Protein AF-A0A7C9HXT8-F1 (afdb_monomer_lite)

Organism: NCBI:txid2682097

Foldseek 3Di:
DPLDADDLVNLLVCVVVVDDLVNQCVSNVHDSVVSVVSNVVSVVVVVVPPPPPPPPPDD

Radius of gyration: 14.98 Å; chains: 1; bounding box: 32×19×51 Å

Structure (mmCIF, N/CA/C/O backbone):
data_AF-A0A7C9HXT8-F1
#
_entry.id   AF-A0A7C9HXT8-F1
#
loop_
_atom_site.group_PDB
_atom_site.id
_atom_site.type_symbol
_atom_site.label_atom_id
_atom_site.label_alt_id
_atom_site.label_comp_id
_atom_site.label_asym_id
_atom_site.label_entity_id
_atom_site.label_seq_id
_atom_site.pdbx_PDB_ins_code
_atom_site.Cartn_x
_atom_site.Cartn_y
_atom_site.Cartn_z
_atom_site.occupancy
_atom_site.B_iso_or_equiv
_atom_site.auth_seq_id
_atom_site.auth_comp_id
_atom_site.auth_asym_id
_atom_site.auth_atom_id
_atom_site.pdbx_PDB_model_num
ATOM 1 N N . MET A 1 1 ? -9.203 3.419 -17.904 1.00 44.75 1 MET A N 1
ATOM 2 C CA . MET A 1 1 ? -9.263 3.059 -16.470 1.00 44.75 1 MET A CA 1
ATOM 3 C C . MET A 1 1 ? -8.619 4.179 -15.666 1.00 44.75 1 MET A C 1
ATOM 5 O O . MET A 1 1 ? -7.447 4.456 -15.889 1.00 44.75 1 MET A O 1
ATOM 9 N N . LYS A 1 2 ? -9.376 4.878 -14.810 1.00 47.00 2 LYS A N 1
ATOM 10 C CA . LYS A 1 2 ? -8.795 5.842 -13.861 1.00 47.00 2 LYS A CA 1
ATOM 11 C C . LYS A 1 2 ? -8.033 5.022 -12.815 1.00 47.00 2 LYS A C 1
ATOM 13 O O . LYS A 1 2 ? -8.652 4.250 -12.095 1.00 47.00 2 LYS A O 1
ATOM 18 N N . ARG A 1 3 ? -6.700 5.104 -12.813 1.00 54.62 3 ARG A N 1
ATOM 19 C CA . ARG A 1 3 ? -5.846 4.437 -11.820 1.00 54.62 3 ARG A CA 1
ATOM 20 C C . ARG A 1 3 ? -5.927 5.247 -10.531 1.00 54.62 3 ARG A C 1
ATOM 22 O O . ARG A 1 3 ? -5.213 6.235 -10.377 1.00 54.62 3 ARG A O 1
ATOM 29 N N . GLU A 1 4 ? -6.872 4.901 -9.668 1.00 60.59 4 GLU A N 1
ATOM 30 C CA . GLU A 1 4 ? -6.957 5.500 -8.340 1.00 60.59 4 GLU A CA 1
ATOM 31 C C . GLU A 1 4 ? -5.792 4.992 -7.490 1.00 60.59 4 GLU A C 1
ATOM 33 O O . GLU A 1 4 ? -5.504 3.797 -7.435 1.00 60.59 4 GLU A O 1
ATOM 38 N N . ARG A 1 5 ? -5.069 5.926 -6.873 1.00 73.50 5 ARG A N 1
ATOM 39 C CA . ARG A 1 5 ? -3.938 5.611 -6.004 1.00 73.50 5 ARG A CA 1
ATOM 40 C C . ARG A 1 5 ? -4.453 4.817 -4.806 1.00 73.50 5 ARG A C 1
ATOM 42 O O . ARG A 1 5 ? -5.301 5.315 -4.072 1.00 73.50 5 ARG A O 1
ATOM 49 N N . LEU A 1 6 ? -3.905 3.623 -4.586 1.00 83.38 6 LEU A N 1
ATOM 50 C CA . LEU A 1 6 ? -4.244 2.818 -3.417 1.00 83.38 6 LEU A CA 1
ATOM 51 C C . LEU A 1 6 ? -3.917 3.567 -2.125 1.00 83.38 6 LEU A C 1
ATOM 53 O O . LEU A 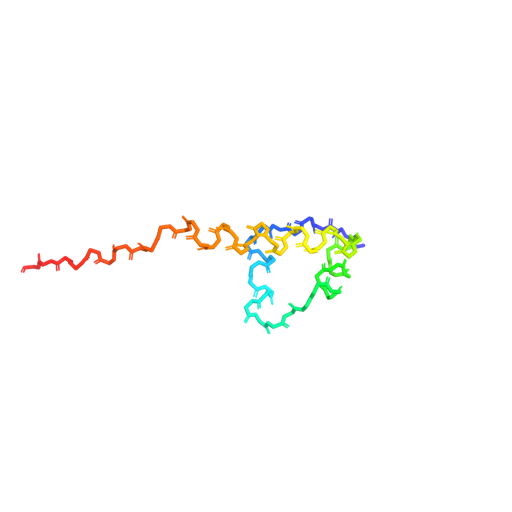1 6 ? -2.811 4.088 -1.953 1.00 83.38 6 LEU A O 1
ATOM 57 N N . THR A 1 7 ? -4.884 3.610 -1.211 1.00 89.38 7 THR A N 1
ATOM 58 C CA . THR A 1 7 ? -4.662 4.127 0.139 1.00 89.38 7 THR A CA 1
ATOM 59 C C . THR A 1 7 ? -3.966 3.074 0.999 1.00 89.38 7 THR A C 1
ATOM 61 O O . THR A 1 7 ? -4.039 1.872 0.738 1.00 89.38 7 THR A O 1
ATOM 64 N N . THR A 1 8 ? -3.311 3.515 2.072 1.00 88.81 8 THR A N 1
ATOM 65 C CA . THR A 1 8 ? -2.657 2.625 3.044 1.00 88.81 8 THR A CA 1
ATOM 66 C C . THR A 1 8 ? -3.628 1.602 3.648 1.00 88.81 8 THR A C 1
ATOM 68 O O . THR A 1 8 ? -3.247 0.461 3.896 1.00 88.81 8 THR A O 1
ATOM 71 N N . GLU A 1 9 ? -4.891 1.986 3.853 1.00 89.44 9 GLU A N 1
ATOM 72 C CA . GLU A 1 9 ? -5.939 1.109 4.391 1.00 89.44 9 GLU A CA 1
ATOM 73 C C . GLU A 1 9 ? -6.355 0.028 3.390 1.00 89.44 9 GLU A C 1
ATOM 75 O O . GLU A 1 9 ? -6.521 -1.125 3.782 1.00 89.44 9 GLU A O 1
ATOM 80 N N . MET A 1 10 ? -6.457 0.365 2.100 1.00 91.81 10 MET A N 1
ATOM 81 C CA . MET A 1 10 ? -6.743 -0.616 1.048 1.00 91.81 10 MET A CA 1
ATOM 82 C C . MET A 1 10 ? -5.604 -1.623 0.901 1.00 91.81 10 MET A C 1
ATOM 84 O O . MET A 1 10 ? -5.848 -2.823 0.840 1.00 91.81 10 MET A O 1
ATOM 88 N N . VAL A 1 11 ? -4.354 -1.151 0.912 1.00 92.69 11 VAL A N 1
ATOM 89 C CA . VAL A 1 11 ? -3.176 -2.032 0.869 1.00 92.69 11 VAL A CA 1
ATOM 90 C C . VAL A 1 11 ? -3.166 -2.971 2.075 1.00 92.69 11 VAL A C 1
ATOM 92 O O . VAL A 1 11 ? -2.932 -4.167 1.916 1.00 92.69 11 VAL A O 1
ATOM 95 N N . TRP A 1 12 ? -3.480 -2.465 3.271 1.00 93.06 12 TRP A N 1
ATOM 96 C CA . TRP A 1 12 ? -3.622 -3.303 4.462 1.00 93.06 12 TRP A CA 1
ATOM 97 C C . TRP A 1 12 ? -4.745 -4.339 4.322 1.00 93.06 12 TRP A C 1
ATOM 99 O O . TRP A 1 12 ? -4.570 -5.490 4.721 1.00 93.06 12 TRP A O 1
ATOM 109 N N . MET A 1 13 ? -5.889 -3.956 3.753 1.00 91.94 13 MET A N 1
ATOM 110 C CA . MET A 1 13 ? -7.002 -4.874 3.506 1.00 91.94 13 MET A CA 1
ATOM 111 C C . MET A 1 13 ? -6.598 -5.997 2.543 1.00 91.94 13 MET A C 1
ATOM 113 O O . MET A 1 13 ? -6.781 -7.162 2.882 1.00 91.94 13 MET A O 1
ATOM 117 N N . PHE A 1 14 ? -5.950 -5.673 1.422 1.00 92.44 14 PHE A N 1
ATOM 118 C CA . PHE A 1 14 ? -5.442 -6.671 0.475 1.00 92.44 14 PHE A CA 1
ATOM 119 C C . PHE A 1 14 ? -4.426 -7.618 1.114 1.00 92.44 14 PHE A C 1
ATOM 121 O O . PHE A 1 14 ? -4.507 -8.830 0.931 1.00 92.44 14 PHE A O 1
ATOM 128 N N . MET A 1 15 ? -3.520 -7.100 1.949 1.00 93.44 15 MET A N 1
ATOM 129 C CA . MET A 1 15 ? -2.598 -7.944 2.717 1.00 93.44 15 MET A CA 1
ATOM 130 C C . MET A 1 15 ? -3.335 -8.930 3.636 1.00 93.44 15 MET A C 1
ATOM 132 O O . MET A 1 15 ? -2.881 -10.060 3.808 1.00 93.44 15 MET A O 1
ATOM 136 N N . ARG A 1 16 ? -4.466 -8.528 4.233 1.00 92.88 16 ARG A N 1
ATOM 137 C CA . ARG A 1 16 ? -5.282 -9.405 5.093 1.00 92.88 16 ARG A CA 1
ATOM 138 C C . ARG A 1 16 ? -6.070 -10.454 4.315 1.00 92.88 16 ARG A C 1
ATOM 140 O O . ARG A 1 16 ? -6.348 -11.508 4.877 1.00 92.88 16 ARG A O 1
ATOM 147 N N . GLU A 1 17 ? -6.423 -10.166 3.068 1.00 93.56 17 GLU A N 1
ATOM 148 C CA . GLU A 1 17 ? -7.059 -11.119 2.150 1.00 93.56 17 GLU A CA 1
ATOM 149 C C . GLU A 1 17 ? -6.052 -12.094 1.519 1.00 93.56 17 GLU A C 1
ATOM 151 O O . GLU A 1 17 ? -6.452 -13.082 0.911 1.00 93.56 17 GLU A O 1
ATOM 156 N N . GLY A 1 18 ? -4.750 -11.867 1.729 1.00 93.75 18 GLY A N 1
ATOM 157 C CA . GLY A 1 18 ? -3.673 -12.739 1.262 1.00 93.75 18 GLY A CA 1
ATOM 158 C C . GLY A 1 18 ? -3.004 -12.275 -0.029 1.00 93.75 18 GLY A C 1
ATOM 159 O O . GLY A 1 18 ? -2.157 -12.999 -0.550 1.00 93.75 18 GLY A O 1
ATOM 160 N N . CYS A 1 19 ? -3.330 -11.078 -0.528 1.00 94.00 19 CYS A N 1
ATOM 161 C CA . CYS A 1 19 ? -2.686 -10.531 -1.715 1.00 94.00 19 CYS A CA 1
ATOM 162 C C . CYS A 1 19 ? -1.197 -10.263 -1.472 1.00 94.00 19 CYS A C 1
ATOM 164 O O . CYS A 1 19 ? -0.789 -9.683 -0.455 1.00 94.00 19 CYS A O 1
ATOM 166 N N . ASN A 1 20 ? -0.384 -10.633 -2.453 1.00 95.06 20 ASN A N 1
ATOM 167 C CA . ASN A 1 20 ? 1.049 -10.395 -2.458 1.00 95.06 20 ASN A CA 1
ATOM 168 C C . ASN A 1 20 ? 1.411 -9.068 -3.159 1.00 95.06 20 ASN A C 1
ATOM 170 O O . ASN A 1 20 ? 0.579 -8.379 -3.749 1.00 95.06 20 ASN A O 1
ATOM 174 N N . ALA A 1 21 ? 2.690 -8.693 -3.094 1.00 94.06 21 ALA A N 1
ATOM 175 C CA . ALA A 1 21 ? 3.172 -7.423 -3.633 1.00 94.06 21 ALA A CA 1
ATOM 176 C C . ALA A 1 21 ? 2.997 -7.281 -5.158 1.00 94.06 21 ALA A C 1
ATOM 178 O O . ALA A 1 21 ? 2.836 -6.155 -5.627 1.00 94.06 21 ALA A O 1
ATOM 179 N N . ASN A 1 22 ? 3.015 -8.382 -5.922 1.00 96.12 22 ASN A N 1
ATOM 180 C CA . ASN A 1 22 ? 2.799 -8.334 -7.372 1.00 96.12 22 ASN A CA 1
ATOM 181 C C . ASN A 1 22 ? 1.351 -7.952 -7.685 1.00 96.12 22 ASN A C 1
ATOM 183 O O . ASN A 1 22 ? 1.123 -7.035 -8.464 1.00 96.12 22 ASN A O 1
ATOM 187 N N . GLU A 1 23 ? 0.385 -8.571 -7.008 1.00 94.62 23 GLU A N 1
ATOM 188 C CA . GLU A 1 23 ? -1.043 -8.290 -7.209 1.00 94.62 23 GLU A CA 1
ATOM 189 C C . GLU A 1 23 ? -1.385 -6.837 -6.839 1.00 94.62 23 GLU A C 1
ATOM 191 O O . GLU A 1 23 ? -2.118 -6.148 -7.550 1.00 94.62 23 GLU A O 1
ATOM 196 N N . ILE A 1 24 ? -0.785 -6.326 -5.759 1.00 92.38 24 ILE A N 1
ATOM 197 C CA . ILE A 1 24 ? -0.941 -4.927 -5.331 1.00 92.38 24 ILE A CA 1
ATOM 198 C C . ILE A 1 24 ? -0.289 -3.965 -6.338 1.00 92.38 24 ILE A C 1
ATOM 200 O O . ILE A 1 24 ? -0.826 -2.884 -6.595 1.00 92.38 24 ILE A O 1
ATOM 204 N N . ALA A 1 25 ? 0.853 -4.341 -6.921 1.00 93.75 25 ALA A N 1
ATOM 205 C CA . ALA A 1 25 ? 1.527 -3.561 -7.955 1.00 93.75 25 ALA A CA 1
ATOM 206 C C . ALA A 1 25 ? 0.698 -3.485 -9.245 1.00 93.75 25 ALA A C 1
ATOM 208 O O . ALA A 1 25 ? 0.534 -2.395 -9.797 1.00 93.75 25 ALA A O 1
ATOM 209 N N . GLU A 1 26 ? 0.128 -4.609 -9.685 1.00 93.06 26 GLU A N 1
ATOM 210 C CA . GLU A 1 26 ? -0.748 -4.678 -10.857 1.00 93.06 26 GLU A CA 1
ATOM 211 C C . GLU A 1 26 ? -2.026 -3.863 -10.652 1.00 93.06 26 GLU A C 1
ATOM 213 O O . GLU A 1 26 ? -2.357 -3.018 -11.489 1.00 93.06 26 GLU A O 1
ATOM 218 N N . TYR A 1 27 ? -2.699 -4.039 -9.511 1.00 90.69 27 TYR A N 1
ATOM 219 C CA . TYR A 1 27 ? -3.921 -3.300 -9.195 1.00 90.69 27 TYR A CA 1
ATOM 220 C C . TYR A 1 27 ? -3.660 -1.793 -9.061 1.00 90.69 27 TYR A C 1
ATOM 222 O O . TYR A 1 27 ? -4.398 -0.966 -9.599 1.00 90.69 27 TYR A O 1
ATOM 230 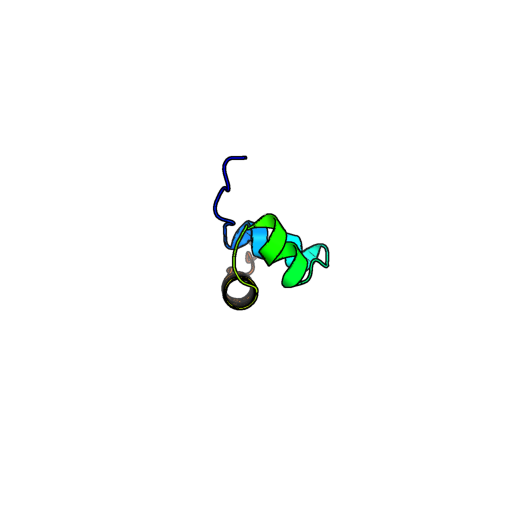N N . GLY A 1 28 ? -2.586 -1.422 -8.359 1.00 87.75 28 GLY A N 1
ATOM 231 C CA . GLY A 1 28 ? -2.186 -0.028 -8.176 1.00 87.75 28 GLY A CA 1
ATOM 232 C C . GLY A 1 28 ? -1.569 0.613 -9.421 1.00 87.75 28 GLY A C 1
ATOM 233 O O . GLY A 1 28 ? -1.403 1.833 -9.455 1.00 87.75 28 GLY A O 1
ATOM 234 N N . GLY A 1 29 ? -1.211 -0.179 -10.437 1.00 90.94 29 GLY A N 1
ATOM 235 C CA . GLY A 1 29 ? -0.483 0.288 -11.614 1.00 90.94 29 GLY A CA 1
ATOM 236 C C . GLY A 1 29 ? 0.872 0.912 -11.268 1.00 90.94 29 GLY A C 1
ATOM 237 O O . GLY A 1 29 ? 1.240 1.928 -11.863 1.00 90.94 29 GLY A O 1
ATOM 238 N N . VAL A 1 30 ? 1.583 0.345 -10.289 1.00 91.00 30 VAL A N 1
ATOM 239 C CA . VAL A 1 30 ? 2.880 0.833 -9.790 1.00 91.00 30 VAL A CA 1
ATOM 240 C C . VAL A 1 30 ? 3.968 -0.229 -9.915 1.00 91.00 30 VAL A C 1
ATOM 242 O O . VAL A 1 30 ? 3.692 -1.403 -10.127 1.00 91.00 30 VAL A O 1
ATOM 245 N N . ALA A 1 31 ? 5.231 0.175 -9.769 1.00 94.38 31 ALA A N 1
ATOM 246 C CA . ALA A 1 31 ? 6.338 -0.772 -9.726 1.00 94.38 31 ALA A CA 1
ATOM 247 C C . ALA A 1 31 ? 6.275 -1.652 -8.465 1.00 94.38 31 ALA A C 1
ATOM 249 O O . ALA A 1 31 ? 5.854 -1.198 -7.397 1.00 94.38 31 ALA A O 1
ATOM 250 N N . LEU A 1 32 ? 6.795 -2.879 -8.561 1.00 94.31 32 LEU A N 1
ATOM 251 C CA . LEU A 1 32 ? 6.847 -3.829 -7.444 1.00 94.31 32 LEU A CA 1
ATOM 252 C C . LEU A 1 32 ? 7.516 -3.232 -6.194 1.00 94.31 32 LEU A C 1
ATOM 254 O O . LEU A 1 32 ? 7.009 -3.374 -5.085 1.00 94.31 32 LEU A O 1
ATOM 258 N N . ALA A 1 33 ? 8.614 -2.489 -6.367 1.00 94.62 33 ALA A N 1
ATOM 259 C CA . ALA A 1 33 ? 9.297 -1.815 -5.262 1.00 94.62 33 ALA A CA 1
ATOM 260 C C . ALA A 1 33 ? 8.390 -0.805 -4.531 1.00 94.62 33 ALA A C 1
ATOM 262 O O . ALA A 1 33 ? 8.434 -0.696 -3.305 1.00 94.62 33 ALA A O 1
ATOM 263 N N . THR A 1 34 ? 7.528 -0.097 -5.266 1.00 93.81 34 THR A N 1
ATOM 264 C CA . THR A 1 34 ? 6.544 0.832 -4.694 1.00 93.81 34 THR A CA 1
ATOM 265 C C . THR A 1 34 ? 5.468 0.082 -3.915 1.00 93.81 34 THR A C 1
ATOM 267 O O . THR A 1 34 ? 5.140 0.490 -2.802 1.00 93.81 34 THR A O 1
ATOM 270 N N . ALA A 1 35 ? 4.970 -1.038 -4.445 1.00 94.12 35 ALA A N 1
ATOM 271 C CA . ALA A 1 35 ? 4.002 -1.880 -3.745 1.00 94.12 35 ALA A CA 1
ATOM 272 C C . ALA A 1 35 ? 4.578 -2.448 -2.436 1.00 94.12 35 ALA A C 1
ATOM 274 O O . ALA A 1 35 ? 3.928 -2.364 -1.395 1.00 94.12 35 ALA A O 1
ATOM 275 N N . ILE A 1 36 ? 5.830 -2.923 -2.444 1.00 95.31 36 ILE A N 1
ATOM 276 C CA . ILE A 1 36 ? 6.535 -3.379 -1.231 1.00 95.31 36 ILE A CA 1
ATOM 277 C C . ILE A 1 36 ? 6.634 -2.246 -0.198 1.00 95.31 36 ILE A C 1
ATOM 279 O O . ILE A 1 36 ? 6.361 -2.453 0.988 1.00 95.31 36 ILE A O 1
ATOM 283 N N . ALA A 1 37 ? 6.979 -1.030 -0.635 1.00 94.62 37 ALA A N 1
ATOM 284 C CA . ALA A 1 37 ? 7.040 0.130 0.252 1.00 94.62 37 ALA A CA 1
ATOM 285 C C . ALA A 1 37 ? 5.667 0.457 0.870 1.00 94.62 37 ALA A C 1
ATOM 287 O O . ALA A 1 37 ? 5.585 0.731 2.073 1.00 94.62 37 ALA A O 1
ATOM 288 N N . TRP A 1 38 ? 4.591 0.377 0.080 1.00 93.44 38 TRP A N 1
ATOM 289 C CA . TRP A 1 38 ? 3.219 0.570 0.556 1.00 93.44 38 TRP A CA 1
ATOM 290 C C . TRP A 1 38 ? 2.803 -0.496 1.566 1.00 93.44 38 TRP A C 1
ATOM 292 O O . TRP A 1 38 ? 2.267 -0.142 2.614 1.00 93.44 38 TRP A O 1
ATOM 302 N N . MET A 1 39 ? 3.104 -1.772 1.311 1.00 94.06 39 MET A N 1
ATOM 303 C CA . MET A 1 39 ? 2.837 -2.861 2.259 1.00 94.06 39 MET A CA 1
ATOM 304 C C . MET A 1 39 ? 3.574 -2.643 3.586 1.00 94.06 39 MET A C 1
ATOM 306 O O . MET A 1 39 ? 2.991 -2.785 4.661 1.00 94.06 39 MET A O 1
ATOM 310 N N . GLY A 1 40 ? 4.842 -2.220 3.532 1.00 94.25 40 GLY A N 1
ATOM 311 C CA . GLY A 1 40 ? 5.612 -1.891 4.731 1.00 94.25 40 GLY A CA 1
ATOM 312 C C . GLY A 1 40 ? 5.015 -0.718 5.516 1.00 94.25 40 GLY A C 1
ATOM 313 O O . GLY A 1 40 ? 4.975 -0.749 6.747 1.00 94.25 40 GLY A O 1
ATOM 314 N N . GLN A 1 41 ? 4.529 0.315 4.824 1.00 92.06 41 GLN A N 1
ATOM 315 C CA . GLN A 1 41 ? 3.839 1.438 5.460 1.00 92.06 41 GLN A CA 1
ATOM 316 C C . GLN A 1 41 ? 2.507 1.003 6.082 1.00 92.06 41 GLN A C 1
ATOM 318 O O . GLN A 1 41 ? 2.255 1.331 7.239 1.00 92.06 41 GLN A O 1
ATOM 323 N N . ALA A 1 42 ? 1.711 0.211 5.363 1.00 91.00 42 ALA A N 1
ATOM 324 C CA . ALA A 1 42 ? 0.442 -0.340 5.826 1.00 91.00 42 ALA A CA 1
ATOM 325 C C . ALA A 1 42 ? 0.599 -1.184 7.096 1.00 91.00 42 ALA A C 1
ATOM 327 O O . ALA A 1 42 ? -0.116 -0.959 8.074 1.00 91.00 42 ALA A O 1
ATOM 328 N N . ALA A 1 43 ? 1.596 -2.072 7.132 1.00 89.81 43 ALA A N 1
ATOM 329 C CA . ALA A 1 43 ? 1.903 -2.877 8.311 1.00 89.81 43 ALA A CA 1
ATOM 330 C C . ALA A 1 43 ? 2.270 -2.020 9.536 1.00 89.81 43 ALA A C 1
ATOM 332 O O . ALA A 1 43 ? 1.801 -2.284 10.645 1.00 89.81 43 ALA A O 1
ATOM 333 N N . ARG A 1 44 ? 3.066 -0.957 9.346 1.00 89.19 44 ARG A N 1
ATOM 334 C CA . ARG A 1 44 ? 3.418 -0.023 10.431 1.00 89.19 44 ARG A CA 1
ATOM 335 C C . ARG A 1 44 ? 2.205 0.764 10.920 1.00 89.19 44 ARG A C 1
ATOM 337 O O . ARG A 1 44 ? 1.994 0.860 12.124 1.00 89.19 44 ARG A O 1
ATOM 344 N N . THR A 1 45 ? 1.389 1.289 10.008 1.00 85.12 45 THR A N 1
ATOM 345 C CA . THR A 1 45 ? 0.181 2.048 10.362 1.00 85.12 45 THR A CA 1
ATOM 346 C C . THR A 1 45 ? -0.828 1.180 11.112 1.00 85.12 45 THR A C 1
ATOM 348 O O . THR A 1 45 ? -1.386 1.631 12.110 1.00 85.12 45 THR A O 1
ATOM 351 N N . ALA A 1 46 ? -1.012 -0.078 10.705 1.00 77.06 46 ALA A N 1
ATOM 352 C CA . ALA A 1 46 ? -1.870 -1.021 11.416 1.00 77.06 46 ALA A CA 1
ATOM 353 C C . ALA A 1 46 ? -1.346 -1.352 12.824 1.00 77.06 46 ALA A C 1
ATOM 355 O O . ALA A 1 46 ? -2.139 -1.473 13.757 1.00 77.06 46 ALA A O 1
ATOM 356 N N . ALA A 1 47 ? -0.025 -1.444 13.004 1.00 66.56 47 ALA A N 1
ATOM 357 C CA . ALA A 1 47 ? 0.5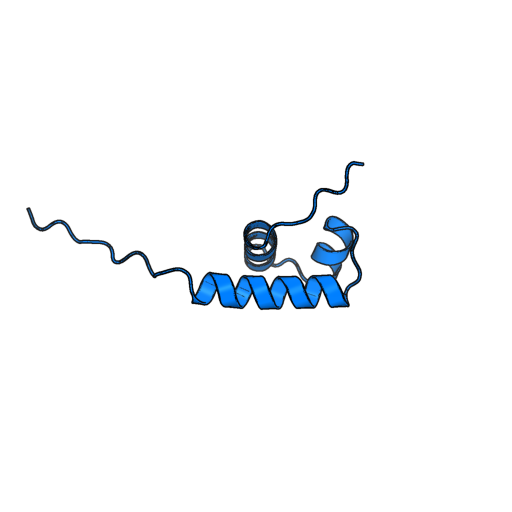88 -1.626 14.321 1.00 66.56 47 ALA A CA 1
ATOM 358 C C . ALA A 1 47 ? 0.442 -0.387 15.226 1.00 66.56 47 ALA A C 1
ATOM 360 O O . ALA A 1 47 ? 0.351 -0.520 16.446 1.00 66.56 47 ALA A O 1
ATOM 361 N N . SER A 1 48 ? 0.404 0.812 14.639 1.00 61.50 48 SER A N 1
ATOM 362 C CA . SER A 1 48 ? 0.212 2.080 15.353 1.00 61.50 48 SER A CA 1
ATOM 363 C C . SER A 1 48 ? -1.255 2.456 15.578 1.00 61.50 48 SER A C 1
ATOM 365 O O . SER A 1 48 ? -1.520 3.398 16.327 1.00 61.50 48 SER A O 1
ATOM 367 N N . ALA A 1 49 ? -2.213 1.750 14.965 1.00 59.00 49 ALA A N 1
ATOM 368 C CA . ALA A 1 49 ? -3.627 1.973 15.229 1.00 59.00 49 ALA A CA 1
ATOM 369 C C . ALA A 1 49 ? -3.884 1.692 16.720 1.00 59.00 49 ALA A C 1
ATOM 371 O O . ALA A 1 49 ? -3.605 0.578 17.182 1.00 59.00 49 ALA A O 1
ATOM 372 N N . PRO A 1 50 ? -4.378 2.671 17.505 1.00 54.47 50 PRO A N 1
ATOM 373 C CA . PRO A 1 50 ? -4.630 2.450 18.916 1.00 54.47 50 PRO A CA 1
ATOM 374 C C . PRO A 1 50 ? -5.596 1.277 19.014 1.00 54.47 50 PRO A C 1
ATOM 376 O O . PRO A 1 50 ? -6.723 1.364 18.519 1.00 54.47 50 PRO A O 1
ATOM 379 N N . LYS A 1 51 ? -5.15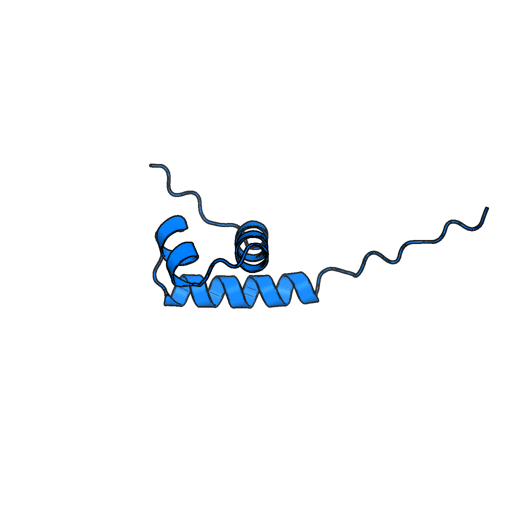0 0.164 19.623 1.00 53.41 51 LYS A N 1
ATOM 380 C CA . LYS A 1 51 ? -6.047 -0.920 20.030 1.00 53.41 51 LYS A CA 1
ATOM 381 C C . LYS A 1 51 ? -7.178 -0.220 20.757 1.00 53.41 51 LYS A C 1
ATOM 383 O O . LYS A 1 51 ? -6.921 0.342 21.821 1.00 53.41 51 LYS A O 1
ATOM 388 N N . ARG A 1 52 ? -8.374 -0.155 20.153 1.00 54.59 52 ARG A N 1
ATOM 389 C CA . ARG A 1 52 ? -9.557 0.434 20.782 1.00 54.59 52 ARG A CA 1
ATOM 390 C C . ARG A 1 52 ? -9.627 -0.217 22.153 1.00 54.59 52 ARG A C 1
ATOM 392 O O . ARG A 1 52 ? -9.976 -1.391 22.246 1.00 54.59 52 ARG A O 1
ATOM 399 N N . LYS A 1 53 ? -9.216 0.508 23.201 1.00 51.66 53 LYS A N 1
ATOM 400 C CA . LYS A 1 53 ? -9.510 0.128 24.573 1.00 51.66 53 LYS A CA 1
ATOM 401 C C . LYS A 1 53 ? -11.023 0.110 24.569 1.00 51.66 53 LYS A C 1
ATOM 403 O O . LYS A 1 53 ? -11.650 1.164 24.537 1.00 51.66 53 LYS A O 1
ATOM 408 N N . THR A 1 54 ? -11.599 -1.081 24.476 1.00 51.84 54 THR A N 1
ATOM 409 C CA . THR A 1 54 ? -12.984 -1.323 24.829 1.00 51.84 54 THR A CA 1
ATOM 410 C C . THR A 1 54 ? -13.108 -0.807 26.249 1.00 51.84 54 THR A C 1
ATOM 412 O O . THR A 1 54 ? -12.725 -1.489 27.199 1.00 51.84 54 THR A O 1
ATOM 415 N N . LEU A 1 55 ? -13.539 0.448 26.380 1.00 57.50 55 LEU A N 1
ATOM 416 C CA . LEU A 1 55 ? -14.074 0.985 27.611 1.00 57.50 55 LEU A CA 1
ATOM 417 C C . LEU A 1 55 ? -15.262 0.081 27.906 1.00 57.50 55 LEU A C 1
ATOM 419 O O . LEU A 1 55 ? -16.345 0.248 27.347 1.00 57.50 55 LEU A O 1
ATOM 423 N N . ARG A 1 56 ? -15.020 -0.951 28.720 1.00 53.44 56 ARG A N 1
ATOM 424 C CA . ARG A 1 56 ? -16.082 -1.616 29.455 1.00 53.44 56 ARG A CA 1
ATOM 425 C C . ARG A 1 56 ? -16.733 -0.501 30.258 1.00 53.44 56 ARG A C 1
ATOM 427 O O . ARG A 1 56 ? -16.175 -0.034 31.246 1.00 53.44 56 ARG A O 1
ATOM 434 N N . LYS A 1 57 ? -17.859 -0.011 29.750 1.00 49.19 57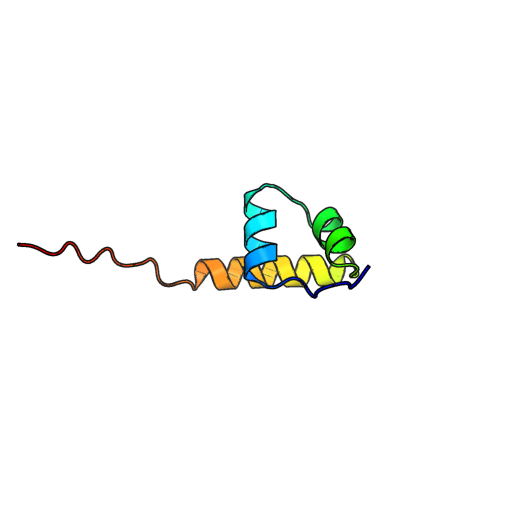 LYS A N 1
ATOM 435 C CA . LYS A 1 57 ? -18.776 0.850 30.478 1.00 49.19 57 LYS A CA 1
ATOM 436 C C . LYS A 1 57 ? -19.294 -0.020 31.624 1.00 49.19 57 LYS A C 1
ATOM 438 O O . LYS A 1 57 ? -20.106 -0.907 31.389 1.00 49.19 57 LYS A O 1
ATOM 443 N N . ALA A 1 58 ? -18.708 0.136 32.809 1.00 48.53 58 ALA A N 1
ATOM 444 C CA . ALA A 1 58 ? -19.297 -0.386 34.030 1.00 48.53 58 ALA A CA 1
ATOM 445 C C . ALA A 1 58 ? -20.552 0.456 34.280 1.00 48.53 58 ALA A C 1
ATOM 447 O O . ALA A 1 58 ? -20.457 1.677 34.417 1.00 48.53 58 ALA A O 1
ATOM 448 N N . ALA A 1 59 ? -21.701 -0.202 34.154 1.00 50.69 59 ALA A N 1
ATOM 449 C CA . ALA A 1 59 ? -22.990 0.288 34.614 1.00 50.69 59 ALA A CA 1
ATOM 450 C C . ALA A 1 59 ? -23.104 0.065 36.125 1.00 50.69 59 ALA A C 1
ATOM 452 O O . ALA A 1 59 ? -22.430 -0.872 36.617 1.00 50.69 59 ALA A O 1
#

Secondary structure (DSSP, 8-state):
---PPPPHHHHHHHHHHT--HHHHHHHHT--HHHHHHHHHHHHHHHHHS----------

pLDDT: mean 80.68, std 17.59, range [44.75, 96.12]

Sequence (59 aa):
MKRERLTTEMVWMFMREGCNANEIAEYGGVALATAIAWMGQAARTAASAPKRK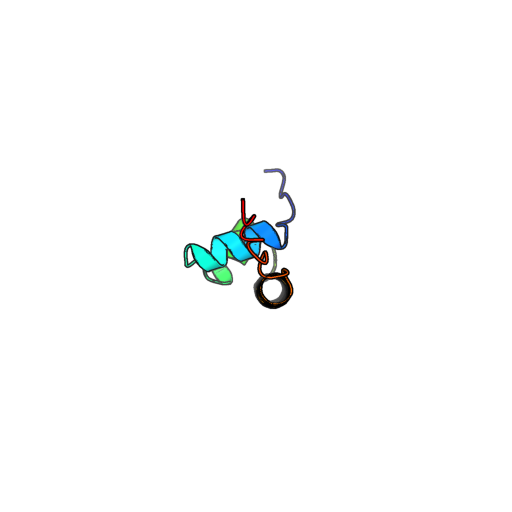TLRKAA